Protein AF-W2CW27-F1 (afdb_monomer)

InterPro domains:
  IPR011766 Thiamine pyrophosphate enzyme, TPP-binding [PF02775] (2-107)
  IPR029061 Thiamin diphosphate-binding fold [SSF52518] (3-115)
  IPR051457 2-oxoacid:ferredoxin oxidoreductase [PTHR48084] (2-115)

Radius of gyration: 15.56 Å; Cα contacts (8 Å, |Δi|>4): 219; chains: 1; bounding box: 36×31×42 Å

Structure (mmCIF, N/CA/C/O backbone):
data_AF-W2CW27-F1
#
_entry.id   AF-W2CW27-F1
#
loop_
_atom_site.group_PDB
_atom_site.id
_atom_site.type_symbol
_atom_site.label_atom_id
_atom_site.label_alt_id
_atom_site.label_comp_id
_atom_site.label_asym_id
_atom_site.label_entity_id
_atom_site.label_seq_id
_atom_site.pdbx_PDB_ins_code
_atom_site.Cartn_x
_atom_site.Cartn_y
_atom_site.Cartn_z
_atom_site.occupancy
_atom_site.B_iso_or_equiv
_atom_site.auth_seq_id
_atom_site.auth_comp_id
_atom_site.auth_asym_id
_atom_site.auth_atom_id
_atom_site.pdbx_PDB_model_num
ATOM 1 N N . ALA A 1 1 ? -5.564 -13.398 -0.320 1.00 80.62 1 ALA A N 1
ATOM 2 C CA . ALA A 1 1 ? -6.995 -13.645 -0.020 1.00 80.62 1 ALA A CA 1
ATOM 3 C C . ALA A 1 1 ? -7.318 -13.245 1.422 1.00 80.62 1 ALA A C 1
ATOM 5 O O . ALA A 1 1 ? -8.282 -12.539 1.685 1.00 80.62 1 ALA A O 1
ATOM 6 N N . GLU A 1 2 ? -6.448 -13.632 2.342 1.00 95.06 2 GLU A N 1
ATOM 7 C CA . GLU A 1 2 ? -6.420 -13.390 3.781 1.00 95.06 2 GLU A CA 1
ATOM 8 C C . GLU A 1 2 ? -6.734 -11.937 4.158 1.00 95.06 2 GLU A C 1
ATOM 10 O O . GLU A 1 2 ? -7.651 -11.702 4.937 1.00 95.06 2 GLU A O 1
ATOM 15 N N . THR A 1 3 ? -6.039 -10.959 3.563 1.00 95.56 3 THR A N 1
ATOM 16 C CA . THR A 1 3 ? -6.260 -9.527 3.837 1.00 95.56 3 THR A CA 1
ATOM 17 C C . THR A 1 3 ? -7.682 -9.082 3.515 1.00 95.56 3 THR A C 1
ATOM 19 O O . THR A 1 3 ? -8.287 -8.372 4.309 1.00 95.56 3 THR A O 1
ATOM 22 N N . ILE A 1 4 ? -8.225 -9.512 2.372 1.00 96.31 4 ILE A N 1
ATOM 23 C CA . ILE A 1 4 ? -9.588 -9.163 1.951 1.00 96.31 4 ILE A CA 1
ATOM 24 C C . ILE A 1 4 ? -10.593 -9.800 2.910 1.00 96.31 4 ILE A C 1
ATOM 26 O O . ILE A 1 4 ? -11.513 -9.125 3.352 1.00 96.31 4 ILE A O 1
ATOM 30 N N . HIS A 1 5 ? -10.401 -11.065 3.289 1.00 97.12 5 HIS A N 1
ATOM 31 C CA . HIS A 1 5 ? -11.295 -11.732 4.236 1.00 97.12 5 HIS A CA 1
ATOM 32 C C . HIS A 1 5 ? -11.255 -11.097 5.631 1.00 97.12 5 HIS A C 1
ATOM 34 O O . HIS A 1 5 ? -12.312 -10.857 6.206 1.00 97.12 5 HIS A O 1
ATOM 40 N N . ALA A 1 6 ? -10.069 -10.793 6.163 1.00 97.44 6 ALA A N 1
ATOM 41 C CA . ALA A 1 6 ? -9.928 -10.127 7.458 1.00 97.44 6 ALA A CA 1
ATOM 42 C C . ALA A 1 6 ? -10.573 -8.731 7.445 1.00 97.44 6 ALA A C 1
ATOM 44 O O . ALA A 1 6 ? -11.370 -8.409 8.324 1.00 97.44 6 ALA A O 1
ATOM 45 N N . ALA A 1 7 ? -10.297 -7.945 6.401 1.00 97.25 7 ALA A N 1
ATOM 46 C CA . ALA A 1 7 ? -10.895 -6.629 6.217 1.00 97.25 7 ALA A CA 1
ATOM 47 C C . ALA A 1 7 ? -12.423 -6.700 6.080 1.00 97.25 7 ALA A C 1
ATOM 49 O O . ALA A 1 7 ? -13.128 -5.915 6.701 1.00 97.25 7 ALA A O 1
ATOM 50 N N . ASN A 1 8 ? -12.946 -7.669 5.325 1.00 97.50 8 ASN A N 1
ATOM 51 C CA . ASN A 1 8 ? -14.384 -7.832 5.116 1.00 97.50 8 ASN A CA 1
ATOM 52 C C . ASN A 1 8 ? -15.127 -8.319 6.370 1.00 97.50 8 ASN A C 1
ATOM 54 O O . ASN A 1 8 ? -16.281 -7.958 6.566 1.00 97.50 8 ASN A O 1
ATOM 58 N N . ARG A 1 9 ? -14.482 -9.115 7.235 1.00 97.69 9 ARG A N 1
ATOM 59 C CA . ARG A 1 9 ? -15.046 -9.495 8.546 1.00 97.69 9 ARG A CA 1
ATOM 60 C C . ARG A 1 9 ? -15.018 -8.357 9.568 1.00 97.69 9 ARG A C 1
ATOM 62 O O . ARG A 1 9 ? -15.625 -8.495 10.623 1.00 97.69 9 ARG A O 1
ATOM 69 N N . GLY A 1 10 ? -14.305 -7.270 9.281 1.00 97.38 10 GLY A N 1
ATOM 70 C CA . GLY A 1 10 ? -14.108 -6.181 10.227 1.00 97.38 10 GLY A CA 1
ATOM 71 C C . GLY A 1 10 ? -13.252 -6.584 11.417 1.00 97.38 10 GLY A C 1
ATOM 72 O O . GLY A 1 10 ? -13.522 -6.171 12.542 1.00 97.38 10 GLY A O 1
ATOM 73 N N . GLU A 1 11 ? -12.206 -7.380 11.176 1.00 97.88 11 GLU A N 1
ATOM 74 C CA . GLU A 1 11 ? -11.222 -7.676 12.215 1.00 97.88 11 GLU A CA 1
ATOM 75 C C . GLU A 1 11 ? -10.666 -6.359 12.764 1.00 97.88 11 GLU A C 1
ATOM 77 O O . GLU A 1 11 ? -10.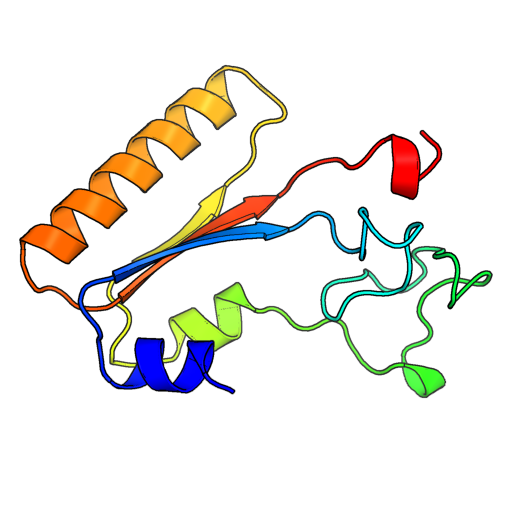265 -5.476 11.999 1.00 97.88 11 GLU A O 1
ATOM 82 N N . ASN A 1 12 ? -10.626 -6.212 14.086 1.00 98.06 12 ASN A N 1
ATOM 83 C CA . ASN A 1 12 ? -10.167 -4.994 14.756 1.00 98.06 12 ASN A CA 1
ATOM 84 C C . ASN A 1 12 ? -8.637 -4.883 14.730 1.00 98.06 12 ASN A C 1
ATOM 86 O O . ASN A 1 12 ? -7.984 -4.779 15.765 1.00 98.06 12 ASN A O 1
ATOM 90 N N . ILE A 1 13 ? -8.056 -4.924 13.534 1.00 98.00 13 ILE A N 1
ATOM 91 C CA . ILE A 1 13 ? -6.620 -4.907 13.271 1.00 98.00 13 ILE A CA 1
ATOM 92 C C . ILE A 1 13 ? -6.226 -3.671 12.465 1.00 98.00 13 ILE A C 1
ATOM 94 O O . ILE A 1 13 ? -7.026 -3.078 11.735 1.00 98.00 13 ILE A O 1
ATOM 98 N N . VAL A 1 14 ? -4.948 -3.315 12.575 1.00 98.56 14 VAL A N 1
ATOM 99 C CA . VAL A 1 14 ? -4.316 -2.281 11.756 1.00 98.56 14 VAL A CA 1
ATOM 100 C C . VAL A 1 14 ? -3.392 -2.940 10.746 1.00 98.56 14 VAL A C 1
ATOM 102 O O . VAL A 1 14 ? -2.471 -3.666 11.116 1.00 98.56 14 VAL A O 1
ATOM 105 N N . ILE A 1 15 ? -3.613 -2.651 9.469 1.00 98.31 15 ILE A N 1
ATOM 106 C CA . ILE A 1 15 ? -2.767 -3.102 8.368 1.00 98.31 15 ILE A CA 1
ATOM 107 C C . ILE A 1 15 ? -1.929 -1.918 7.897 1.00 98.31 15 ILE A C 1
ATOM 109 O O . ILE A 1 15 ? -2.457 -0.934 7.379 1.00 98.31 15 ILE A O 1
ATOM 113 N N . ILE A 1 16 ? -0.613 -2.021 8.066 1.00 98.25 16 ILE A N 1
ATOM 114 C CA . ILE A 1 16 ? 0.347 -1.042 7.552 1.00 98.25 16 ILE A CA 1
ATOM 115 C C . ILE A 1 16 ? 0.932 -1.612 6.264 1.00 98.25 16 ILE A C 1
ATOM 117 O O . ILE A 1 16 ? 1.752 -2.529 6.296 1.00 98.25 16 ILE A O 1
ATOM 121 N N . PHE A 1 17 ? 0.493 -1.085 5.125 1.00 97.69 17 PHE A N 1
ATOM 122 C CA . PHE A 1 17 ? 0.924 -1.565 3.819 1.00 97.69 17 PHE A CA 1
ATOM 123 C C . PHE A 1 17 ? 2.006 -0.651 3.244 1.00 97.69 17 PHE A C 1
ATOM 125 O O . PHE A 1 17 ? 1.714 0.426 2.734 1.00 97.69 17 PHE A O 1
ATOM 132 N N . VAL A 1 18 ? 3.267 -1.076 3.311 1.00 96.81 18 VAL A N 1
ATOM 133 C CA . VAL A 1 18 ? 4.376 -0.346 2.682 1.00 96.81 18 VAL A CA 1
ATOM 134 C C . VAL A 1 18 ? 4.405 -0.678 1.192 1.00 96.81 18 VAL A C 1
ATOM 136 O O . VAL A 1 18 ? 4.857 -1.752 0.796 1.00 96.81 1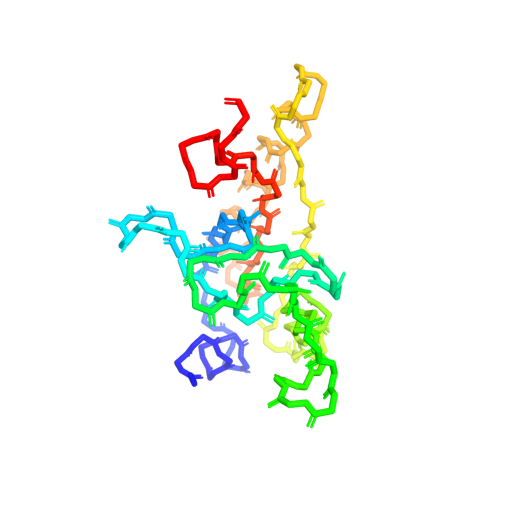8 VAL A O 1
ATOM 139 N N . ASN A 1 19 ? 3.912 0.241 0.364 1.00 96.75 19 ASN A N 1
ATOM 140 C CA . ASN A 1 19 ? 3.803 0.055 -1.077 1.00 96.75 19 ASN A CA 1
ATOM 141 C C . ASN A 1 19 ? 4.974 0.737 -1.795 1.00 96.75 19 ASN A C 1
ATOM 143 O O . ASN A 1 19 ? 4.982 1.950 -2.004 1.00 96.75 19 ASN A O 1
ATOM 147 N N . ASN A 1 20 ? 5.965 -0.060 -2.183 1.00 95.69 20 ASN A N 1
ATOM 148 C CA . ASN A 1 20 ? 7.094 0.358 -3.019 1.00 95.69 20 ASN A CA 1
ATOM 149 C C . ASN A 1 20 ? 6.993 -0.168 -4.462 1.00 95.69 20 ASN A C 1
ATOM 151 O O . ASN A 1 20 ? 7.971 -0.127 -5.204 1.00 95.69 20 ASN A O 1
ATOM 155 N N . ALA A 1 21 ? 5.822 -0.677 -4.855 1.00 96.69 21 ALA A N 1
ATOM 156 C CA . ALA A 1 21 ? 5.518 -1.139 -6.205 1.00 96.69 21 ALA A CA 1
ATOM 157 C C . ALA A 1 21 ? 6.402 -2.276 -6.765 1.00 96.69 21 ALA A C 1
ATOM 159 O O . ALA A 1 21 ? 6.300 -2.565 -7.955 1.00 96.69 21 ALA A O 1
ATOM 160 N N . ILE A 1 22 ? 7.226 -2.948 -5.951 1.00 97.06 22 ILE A N 1
ATOM 161 C CA . ILE A 1 22 ? 8.084 -4.078 -6.359 1.00 97.06 22 ILE A CA 1
ATOM 162 C C . ILE A 1 22 ? 8.298 -5.065 -5.204 1.00 97.06 22 ILE A C 1
ATOM 164 O O . ILE A 1 22 ? 8.093 -4.742 -4.037 1.00 97.06 22 ILE A O 1
ATOM 168 N N . TYR A 1 23 ? 8.807 -6.258 -5.494 1.00 95.94 23 TYR A N 1
ATOM 169 C CA . TYR A 1 23 ? 9.333 -7.143 -4.453 1.00 95.94 23 TYR A CA 1
ATOM 170 C C . TYR A 1 23 ? 10.792 -6.805 -4.136 1.00 95.94 23 TYR A C 1
ATOM 172 O O . TYR A 1 23 ? 11.730 -7.397 -4.666 1.00 95.94 23 TYR A O 1
ATOM 180 N N . GLY A 1 24 ? 10.987 -5.811 -3.265 1.00 94.06 24 GLY A N 1
ATOM 181 C CA . GLY A 1 24 ? 12.314 -5.266 -2.955 1.00 94.06 24 GLY A CA 1
ATOM 182 C C . GLY A 1 24 ? 13.304 -6.284 -2.372 1.00 94.06 24 GLY A C 1
ATOM 183 O O . GLY A 1 24 ? 14.460 -6.307 -2.779 1.00 94.06 24 GLY A O 1
ATOM 184 N N . MET A 1 25 ? 12.860 -7.162 -1.467 1.00 93.88 25 MET A N 1
ATOM 185 C CA . MET A 1 25 ? 13.748 -8.118 -0.780 1.00 93.88 25 MET A CA 1
ATOM 186 C C . MET A 1 25 ? 14.239 -9.265 -1.672 1.00 93.88 25 MET A C 1
ATOM 188 O O . MET A 1 25 ? 15.254 -9.880 -1.368 1.00 93.88 25 MET A O 1
ATOM 192 N N . THR A 1 26 ? 13.538 -9.555 -2.767 1.00 94.31 26 THR A N 1
ATOM 193 C CA . THR A 1 26 ? 13.869 -10.655 -3.682 1.00 94.31 26 THR A CA 1
ATOM 194 C C . THR A 1 26 ? 14.582 -10.178 -4.947 1.00 94.31 26 THR A C 1
ATOM 196 O O . THR A 1 26 ? 14.825 -10.982 -5.840 1.00 94.31 26 THR A O 1
ATOM 199 N N . GLY A 1 27 ? 14.955 -8.896 -5.029 1.00 91.75 27 GLY A N 1
ATOM 200 C CA . GLY A 1 27 ? 15.697 -8.339 -6.167 1.00 91.75 27 GLY A CA 1
ATOM 201 C C . GLY A 1 27 ? 14.868 -7.480 -7.126 1.00 91.75 27 GLY A C 1
ATOM 202 O O . GLY A 1 27 ? 15.306 -7.230 -8.245 1.00 91.75 27 GLY A O 1
ATOM 203 N N . GLY A 1 28 ? 13.691 -7.005 -6.711 1.00 95.06 28 GLY A N 1
ATOM 204 C CA . GLY A 1 28 ? 12.923 -6.006 -7.459 1.00 95.06 28 GLY A CA 1
ATOM 205 C C . GLY A 1 28 ? 12.067 -6.581 -8.584 1.00 95.06 28 GLY A C 1
ATOM 206 O O . GLY A 1 28 ? 11.973 -5.986 -9.656 1.00 95.06 28 GLY A O 1
ATOM 207 N N . GLN A 1 29 ? 11.450 -7.742 -8.364 1.00 96.56 29 GLN A N 1
ATOM 208 C CA . GLN A 1 29 ? 10.450 -8.308 -9.275 1.00 96.56 29 GLN A CA 1
ATOM 209 C C . GLN A 1 29 ? 9.158 -7.483 -9.288 1.00 96.56 29 GLN A C 1
ATOM 211 O O . GLN A 1 29 ? 8.888 -6.694 -8.376 1.00 96.56 29 GLN A O 1
ATOM 216 N N . MET A 1 30 ? 8.338 -7.714 -10.314 1.00 96.69 30 MET A N 1
ATOM 217 C CA . MET A 1 30 ? 7.019 -7.101 -10.446 1.00 96.69 30 MET A CA 1
ATOM 218 C C . MET A 1 30 ? 6.105 -7.486 -9.277 1.00 96.69 30 MET A C 1
ATOM 220 O O . MET A 1 30 ? 5.867 -8.662 -9.013 1.00 96.69 30 MET A O 1
ATOM 224 N N . ALA A 1 31 ? 5.547 -6.473 -8.623 1.00 97.44 31 ALA A N 1
ATOM 225 C CA . ALA A 1 31 ? 4.482 -6.596 -7.643 1.00 97.44 31 ALA A CA 1
ATOM 226 C C . ALA A 1 31 ? 3.104 -6.340 -8.293 1.00 97.44 31 ALA A C 1
ATOM 228 O O . ALA A 1 31 ? 3.005 -5.747 -9.374 1.00 97.44 31 ALA A O 1
ATOM 229 N N . PRO A 1 32 ? 1.995 -6.698 -7.621 1.00 96.25 32 PRO A N 1
ATOM 230 C CA . PRO A 1 32 ? 0.649 -6.394 -8.108 1.00 96.25 32 PRO A CA 1
ATOM 231 C C . PRO A 1 32 ? 0.379 -4.892 -8.273 1.00 96.25 32 PRO A C 1
ATOM 233 O O . PRO A 1 32 ? -0.475 -4.512 -9.069 1.00 96.25 32 PRO A O 1
ATOM 236 N N . THR A 1 33 ? 1.108 -4.041 -7.543 1.00 97.19 33 THR A N 1
ATOM 237 C CA . THR A 1 33 ? 1.006 -2.575 -7.584 1.00 97.19 33 THR A CA 1
ATOM 238 C C . THR A 1 33 ? 2.013 -1.910 -8.530 1.00 97.19 33 THR A C 1
ATOM 240 O O . THR A 1 33 ? 1.984 -0.687 -8.659 1.00 97.19 33 THR A O 1
ATOM 243 N N . THR A 1 34 ? 2.890 -2.673 -9.204 1.00 97.19 34 THR A N 1
ATOM 244 C CA . THR A 1 34 ? 3.846 -2.133 -10.190 1.00 97.19 34 THR A CA 1
ATOM 245 C C . THR A 1 34 ? 3.114 -1.330 -11.256 1.00 97.19 34 THR A C 1
ATOM 247 O O . THR A 1 34 ? 2.142 -1.817 -11.830 1.00 97.19 34 THR A O 1
ATOM 250 N N . LEU A 1 35 ? 3.579 -0.110 -11.528 1.00 96.50 35 LEU A N 1
ATOM 251 C CA . LEU A 1 35 ? 2.941 0.798 -12.480 1.00 96.50 35 LEU A CA 1
ATOM 252 C C . LEU A 1 35 ? 3.141 0.333 -13.928 1.00 96.50 35 LEU A C 1
ATOM 254 O O . LEU A 1 35 ? 4.125 -0.328 -14.254 1.00 96.50 35 LEU A O 1
ATOM 258 N N . ILE A 1 36 ? 2.211 0.706 -14.810 1.00 97.88 36 ILE A N 1
ATOM 259 C CA . ILE A 1 36 ? 2.329 0.455 -16.255 1.00 97.88 36 ILE A CA 1
ATOM 260 C C . ILE A 1 36 ? 3.623 1.096 -16.767 1.00 97.88 36 ILE A C 1
ATOM 262 O O . ILE A 1 36 ? 3.921 2.241 -16.427 1.00 97.88 36 ILE A O 1
ATOM 266 N N . GLY A 1 37 ? 4.398 0.345 -17.551 1.00 96.25 37 GLY A N 1
ATOM 267 C CA . GLY A 1 37 ? 5.679 0.802 -18.093 1.00 96.25 37 GLY A CA 1
ATOM 268 C C . GLY A 1 37 ? 6.843 0.843 -17.095 1.00 96.25 37 GLY A C 1
ATOM 269 O O . GLY A 1 37 ? 7.968 1.072 -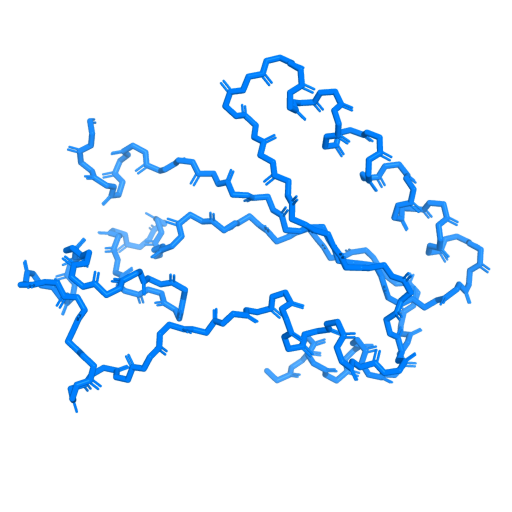17.519 1.00 96.25 37 GLY A O 1
ATOM 270 N N . MET A 1 38 ? 6.630 0.581 -15.798 1.00 94.62 38 MET A N 1
ATOM 271 C CA . MET A 1 38 ? 7.710 0.552 -14.802 1.00 94.62 38 MET A CA 1
ATOM 272 C C . MET A 1 38 ? 8.579 -0.707 -14.971 1.00 94.62 38 MET A C 1
ATOM 274 O O . MET A 1 38 ? 8.054 -1.812 -14.790 1.00 94.62 38 MET A O 1
ATOM 278 N N . PRO A 1 39 ? 9.884 -0.582 -15.292 1.00 93.94 39 PRO A N 1
ATOM 279 C CA . PRO A 1 39 ? 10.776 -1.730 -15.419 1.00 93.94 39 PRO A CA 1
ATOM 280 C C . PRO A 1 39 ? 11.013 -2.418 -14.075 1.00 93.94 39 PRO A C 1
ATOM 282 O O . PRO A 1 39 ? 11.171 -1.767 -13.044 1.00 93.94 39 PRO A O 1
ATOM 285 N N . THR A 1 40 ? 11.075 -3.747 -14.096 1.00 95.12 40 THR A N 1
ATOM 286 C CA . THR A 1 40 ? 11.388 -4.591 -12.931 1.00 95.12 40 THR A CA 1
ATOM 287 C C . THR A 1 40 ? 12.271 -5.764 -13.359 1.00 95.12 40 THR A C 1
ATOM 289 O O . THR A 1 40 ? 12.440 -6.007 -14.555 1.00 95.12 40 THR A O 1
ATOM 292 N N . ALA A 1 41 ? 12.822 -6.530 -12.413 1.00 94.62 41 ALA A N 1
ATOM 293 C CA . ALA A 1 41 ? 13.698 -7.665 -12.731 1.00 94.62 41 ALA A CA 1
ATOM 294 C C . ALA A 1 41 ? 13.020 -8.739 -13.609 1.00 94.62 41 ALA A C 1
ATOM 296 O O . ALA A 1 41 ? 13.676 -9.373 -14.429 1.00 94.62 41 ALA A O 1
ATOM 297 N N . THR A 1 42 ? 11.705 -8.926 -13.459 1.00 94.81 42 THR A N 1
ATOM 298 C CA . THR A 1 42 ? 10.903 -9.896 -14.228 1.00 94.81 42 THR A CA 1
ATOM 299 C C . THR A 1 42 ? 10.136 -9.267 -15.390 1.00 94.81 42 THR A C 1
ATOM 301 O O . THR A 1 42 ? 9.596 -9.991 -16.221 1.00 94.81 42 THR A O 1
ATOM 304 N N . CYS A 1 43 ? 10.072 -7.934 -15.459 1.00 94.56 43 CYS A N 1
ATOM 305 C CA . CYS A 1 43 ? 9.452 -7.184 -16.554 1.00 94.56 43 CYS A CA 1
ATOM 306 C C . CYS A 1 43 ? 10.426 -6.089 -17.019 1.00 94.56 43 CYS A C 1
ATOM 308 O O . CYS A 1 43 ? 10.234 -4.914 -16.691 1.00 94.56 43 CYS A O 1
ATOM 310 N N . PRO A 1 44 ? 11.506 -6.458 -17.737 1.00 93.62 44 PRO A N 1
ATOM 311 C CA . PRO A 1 44 ? 12.593 -5.534 -18.068 1.00 93.62 44 PRO A CA 1
ATOM 312 C C . PRO A 1 44 ? 12.165 -4.414 -19.024 1.00 93.62 44 PRO A C 1
ATOM 314 O O . PRO A 1 44 ? 12.739 -3.331 -18.986 1.00 93.62 44 PRO A O 1
ATOM 317 N N . TYR A 1 45 ? 11.130 -4.647 -19.834 1.00 95.25 45 TYR A N 1
ATOM 318 C CA . TYR A 1 45 ? 10.550 -3.657 -20.749 1.00 95.25 45 TYR A CA 1
ATOM 319 C C . TYR A 1 45 ? 9.389 -2.864 -20.126 1.00 95.25 45 TYR A C 1
ATOM 321 O O . TYR A 1 45 ? 8.685 -2.139 -20.822 1.00 95.25 45 TYR A O 1
ATOM 329 N N . GLY A 1 46 ? 9.189 -3.000 -18.813 1.00 95.12 46 GLY A N 1
ATOM 330 C CA . GLY A 1 46 ? 8.059 -2.422 -18.100 1.00 95.12 46 GLY A CA 1
ATOM 331 C C . GLY A 1 46 ? 6.865 -3.365 -17.997 1.00 95.12 46 GLY A C 1
ATOM 332 O O . GLY A 1 46 ? 6.784 -4.377 -18.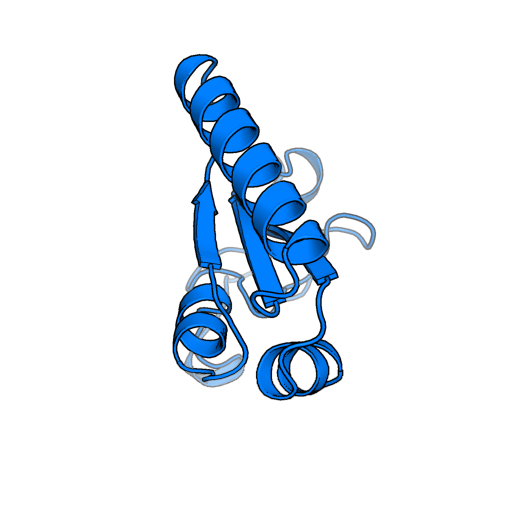691 1.00 95.12 46 GLY A O 1
ATOM 333 N N . ARG A 1 47 ? 5.929 -3.042 -17.098 1.00 97.31 47 ARG A N 1
ATOM 334 C CA . ARG A 1 47 ? 4.643 -3.743 -17.020 1.00 97.31 47 ARG A CA 1
ATOM 335 C C . ARG A 1 47 ? 3.817 -3.457 -18.272 1.00 97.31 47 ARG A C 1
ATOM 337 O O . ARG A 1 47 ? 3.402 -2.314 -18.480 1.00 97.31 47 ARG A O 1
ATOM 344 N N . ASP A 1 48 ? 3.522 -4.503 -19.029 1.00 97.25 48 ASP A N 1
ATOM 345 C CA . ASP A 1 48 ? 2.617 -4.476 -20.172 1.00 97.25 48 ASP A CA 1
ATOM 346 C C . ASP A 1 48 ? 1.223 -4.930 -19.720 1.00 97.25 48 ASP A C 1
ATOM 348 O O . ASP A 1 48 ? 1.064 -5.971 -19.087 1.00 97.25 48 ASP A O 1
ATOM 352 N N . VAL A 1 49 ? 0.190 -4.152 -20.029 1.00 97.12 49 VAL A N 1
ATOM 353 C CA . VAL A 1 49 ? -1.189 -4.475 -19.642 1.00 97.12 49 VAL A CA 1
ATOM 354 C C . VAL A 1 49 ? -1.701 -5.745 -20.323 1.00 97.12 49 VAL A C 1
ATOM 356 O O . VAL A 1 49 ? -2.411 -6.518 -19.680 1.00 97.12 49 VAL A O 1
ATOM 359 N N . ALA A 1 50 ? -1.353 -5.981 -21.588 1.00 96.88 50 ALA A N 1
ATOM 360 C CA . ALA A 1 50 ? -1.813 -7.146 -22.337 1.00 96.88 50 ALA A CA 1
ATOM 361 C C . ALA A 1 50 ? -1.205 -8.447 -21.792 1.00 96.88 50 ALA A C 1
ATOM 363 O O . ALA A 1 50 ? -1.871 -9.480 -21.782 1.00 96.88 50 ALA A O 1
ATOM 364 N N . LEU A 1 51 ? 0.036 -8.389 -21.298 1.00 96.31 51 LEU A N 1
ATOM 365 C CA . LEU A 1 51 ? 0.748 -9.555 -20.769 1.00 96.31 51 LEU A CA 1
ATOM 366 C C . LEU A 1 51 ? 0.589 -9.726 -19.252 1.00 96.31 51 LEU A C 1
ATOM 368 O O . LEU A 1 51 ? 0.514 -10.844 -18.748 1.00 96.31 51 LEU A O 1
ATOM 372 N N . ASN A 1 52 ? 0.592 -8.625 -18.503 1.00 96.25 52 ASN A N 1
ATOM 373 C CA . ASN A 1 52 ? 0.694 -8.623 -17.042 1.00 96.25 52 ASN A CA 1
ATOM 374 C C . ASN A 1 52 ? -0.584 -8.124 -16.346 1.00 96.25 52 ASN A C 1
ATOM 376 O O . ASN A 1 52 ? -0.681 -8.202 -15.119 1.00 96.25 52 ASN A O 1
ATOM 380 N N . GLY A 1 53 ? -1.553 -7.591 -17.096 1.00 96.44 53 GLY A N 1
ATOM 381 C CA . GLY A 1 53 ? -2.779 -6.987 -16.572 1.00 96.44 53 GLY A CA 1
ATOM 382 C C . GLY A 1 53 ? -2.575 -5.589 -15.979 1.00 96.44 53 GLY A C 1
ATOM 383 O O . GLY A 1 53 ? -1.464 -5.058 -15.921 1.00 96.44 53 GLY A O 1
ATOM 384 N N . TYR A 1 54 ? -3.643 -4.984 -15.459 1.00 97.50 54 TYR A N 1
ATOM 385 C CA . TYR A 1 54 ? -3.587 -3.658 -14.827 1.00 97.50 54 TYR A CA 1
ATOM 386 C C . TYR A 1 54 ? -3.054 -3.702 -13.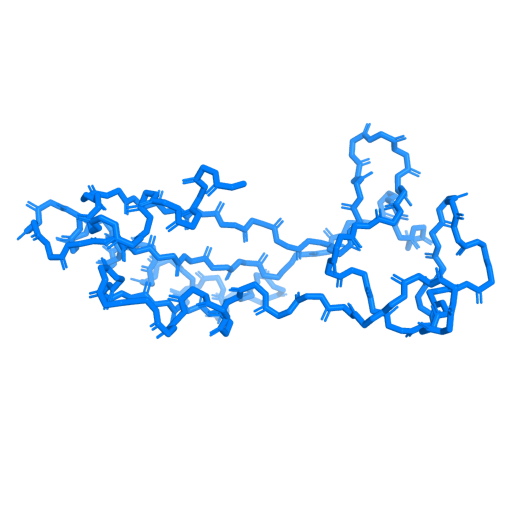382 1.00 97.50 54 TYR A C 1
ATOM 388 O O . TYR A 1 54 ? -3.316 -4.676 -12.674 1.00 97.50 54 TYR A O 1
ATOM 396 N N . PRO A 1 55 ? -2.346 -2.653 -12.914 1.00 97.25 55 PRO A N 1
ATOM 397 C CA . PRO A 1 55 ? -1.924 -2.550 -11.519 1.00 97.25 55 PRO A CA 1
ATOM 398 C C . PRO A 1 55 ? -3.126 -2.571 -10.571 1.00 97.25 55 PRO A C 1
ATOM 400 O O . PRO A 1 55 ? -4.117 -1.864 -10.787 1.00 97.25 55 PRO A O 1
ATOM 403 N N . LEU A 1 56 ? -3.029 -3.339 -9.488 1.00 96.25 56 LEU A N 1
ATOM 404 C CA . LEU A 1 56 ? -4.082 -3.406 -8.484 1.00 96.25 56 LEU A CA 1
ATOM 405 C C . LEU A 1 56 ? -4.045 -2.172 -7.583 1.00 96.25 56 LEU A C 1
ATOM 407 O O . LEU A 1 56 ? -3.063 -1.906 -6.893 1.00 96.25 56 LEU A O 1
ATOM 411 N N . LYS A 1 57 ? -5.162 -1.445 -7.532 1.00 95.19 57 LYS A N 1
ATOM 412 C CA . LYS A 1 57 ? -5.371 -0.334 -6.596 1.00 95.19 57 LYS A CA 1
ATOM 413 C C . LYS A 1 57 ? -5.851 -0.890 -5.255 1.00 95.19 57 LYS A C 1
ATOM 415 O O . LYS A 1 57 ? -7.035 -0.805 -4.942 1.00 95.19 57 LYS A O 1
ATOM 420 N N . ILE A 1 58 ? -4.939 -1.498 -4.493 1.00 95.88 58 ILE A N 1
ATOM 421 C CA . ILE A 1 58 ? -5.256 -2.234 -3.254 1.00 95.88 58 ILE A CA 1
ATOM 422 C C . ILE A 1 58 ? -6.090 -1.389 -2.281 1.00 95.88 58 ILE A C 1
ATOM 424 O O . ILE A 1 58 ? -7.112 -1.866 -1.797 1.00 95.88 58 ILE A O 1
ATOM 428 N N . GLY A 1 59 ? -5.721 -0.122 -2.059 1.00 95.25 59 GLY A N 1
ATOM 429 C CA . GLY A 1 59 ? -6.498 0.790 -1.214 1.00 95.25 59 GLY A CA 1
ATOM 430 C C . GLY A 1 59 ? -7.947 0.963 -1.686 1.00 95.25 59 GLY A C 1
ATOM 431 O O . GLY A 1 59 ? -8.863 0.866 -0.881 1.00 95.25 59 GLY A O 1
ATOM 432 N N . ASN A 1 60 ? -8.181 1.128 -2.991 1.00 96.19 60 ASN A N 1
ATOM 433 C CA . ASN A 1 60 ? -9.536 1.280 -3.531 1.00 96.19 60 ASN A CA 1
ATOM 434 C C . ASN A 1 60 ? -10.377 0.014 -3.353 1.00 96.19 60 ASN A C 1
ATOM 436 O O . ASN A 1 60 ? -11.569 0.119 -3.093 1.00 96.19 60 ASN A O 1
ATOM 440 N N . ILE A 1 61 ? -9.764 -1.164 -3.495 1.00 96.69 61 ILE A N 1
ATOM 441 C CA . ILE A 1 61 ? -10.445 -2.446 -3.277 1.00 96.69 61 ILE A CA 1
ATOM 442 C C . ILE A 1 61 ? -10.852 -2.567 -1.805 1.00 96.69 61 ILE A C 1
ATOM 444 O O . ILE A 1 61 ? -11.993 -2.897 -1.507 1.00 96.69 61 ILE A O 1
ATOM 448 N N . LEU A 1 62 ? -9.934 -2.267 -0.881 1.00 97.31 62 LEU A N 1
ATOM 449 C CA . LEU A 1 62 ? -10.201 -2.378 0.555 1.00 97.31 62 LEU A CA 1
ATOM 450 C C . LEU A 1 62 ? -11.221 -1.342 1.036 1.00 97.31 62 LEU A C 1
ATOM 452 O O . LEU A 1 62 ? -12.046 -1.672 1.875 1.00 97.31 62 LEU A O 1
ATOM 456 N N . ALA A 1 63 ? -11.217 -0.131 0.474 1.00 97.06 63 ALA A N 1
ATOM 457 C CA . ALA A 1 63 ? -12.160 0.932 0.828 1.00 97.06 63 ALA A CA 1
ATOM 458 C C . ALA A 1 63 ? -13.625 0.614 0.477 1.00 97.06 63 ALA A C 1
ATOM 460 O O . ALA A 1 63 ? -14.521 1.311 0.940 1.00 97.06 63 ALA A O 1
ATOM 461 N N . GLN A 1 64 ? -13.869 -0.400 -0.358 1.00 97.19 64 GLN A N 1
ATOM 462 C CA . GLN A 1 64 ? -15.213 -0.859 -0.716 1.00 97.19 64 GLN A CA 1
ATOM 463 C C . GLN A 1 64 ? -15.752 -1.942 0.229 1.00 97.19 64 GLN A C 1
ATOM 465 O O . GLN A 1 64 ? -16.891 -2.364 0.063 1.00 97.19 64 GLN A O 1
ATOM 470 N N . LEU A 1 65 ? -14.949 -2.430 1.178 1.00 97.69 65 LEU A N 1
ATOM 471 C CA . LEU A 1 65 ? -15.356 -3.492 2.095 1.00 97.69 65 LEU A CA 1
ATOM 472 C C . LEU A 1 65 ? -16.025 -2.897 3.336 1.00 97.69 65 LEU A C 1
ATOM 474 O O . LEU A 1 65 ? -15.404 -2.098 4.042 1.00 97.69 65 LEU A O 1
ATOM 478 N N . ASP A 1 66 ? -17.235 -3.360 3.654 1.00 97.62 66 ASP A N 1
ATOM 479 C CA . ASP A 1 66 ? -18.040 -2.860 4.781 1.00 97.62 66 ASP A CA 1
ATOM 480 C C . ASP A 1 66 ? -17.353 -3.025 6.150 1.00 97.62 66 ASP A C 1
ATOM 482 O O . ASP A 1 66 ? -17.589 -2.246 7.069 1.00 97.62 66 ASP A O 1
ATOM 486 N N . GLY A 1 67 ? -16.474 -4.023 6.297 1.00 97.31 67 GLY A N 1
ATOM 487 C CA . GLY A 1 67 ? -15.708 -4.248 7.528 1.00 97.31 67 GLY A CA 1
ATOM 488 C C . GLY A 1 67 ? -14.521 -3.292 7.727 1.00 97.31 67 GLY A C 1
ATOM 489 O O . GLY A 1 67 ? -13.882 -3.303 8.785 1.00 97.31 67 GLY A O 1
ATOM 490 N N . THR A 1 68 ? -14.201 -2.446 6.745 1.00 98.00 68 THR A N 1
ATOM 491 C CA . THR A 1 68 ? -13.147 -1.435 6.894 1.00 98.00 68 THR A CA 1
ATOM 492 C C . THR A 1 68 ? -13.707 -0.123 7.429 1.00 98.00 68 THR A C 1
ATOM 494 O O . THR A 1 68 ? -14.702 0.396 6.940 1.00 98.00 68 THR A O 1
ATOM 497 N N . CYS A 1 69 ? -13.038 0.456 8.426 1.00 98.00 69 CYS A N 1
ATOM 498 C CA . CYS A 1 69 ? -13.432 1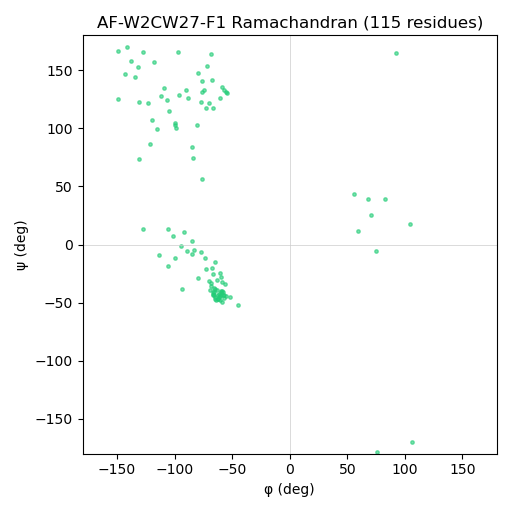.747 9.003 1.00 98.00 69 CYS A CA 1
ATOM 499 C C . CYS A 1 69 ? -12.519 2.904 8.596 1.00 98.00 69 CYS A C 1
ATOM 501 O O . CYS A 1 69 ? -12.880 4.074 8.728 1.00 98.00 69 CYS A O 1
ATOM 503 N N . LEU A 1 70 ? -11.315 2.592 8.120 1.00 98.38 70 LEU A N 1
ATOM 504 C CA . LEU A 1 70 ? -10.351 3.571 7.646 1.00 98.38 70 LEU A CA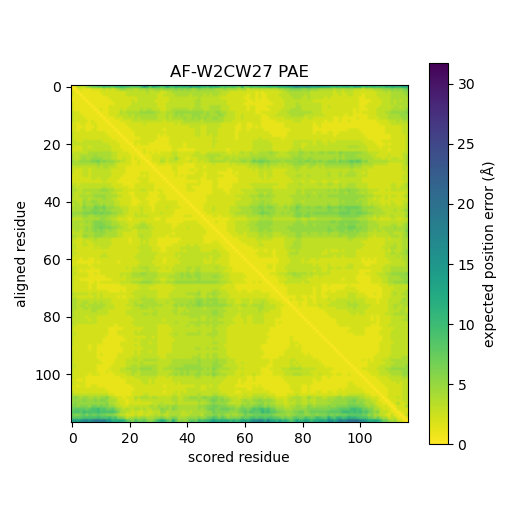 1
ATOM 505 C C . LEU A 1 70 ? -9.505 2.941 6.551 1.00 98.38 70 LEU A C 1
ATOM 507 O O . LEU A 1 70 ? -8.841 1.935 6.785 1.00 98.38 70 LEU A O 1
ATOM 511 N N . VAL A 1 71 ? -9.452 3.586 5.391 1.00 98.31 71 VAL A N 1
ATOM 512 C CA . VAL A 1 71 ? -8.471 3.283 4.350 1.00 98.31 71 VAL A CA 1
ATOM 513 C C . VAL A 1 71 ? -7.841 4.590 3.902 1.00 98.31 71 VAL A C 1
ATOM 515 O O . VAL A 1 71 ? -8.533 5.531 3.515 1.00 98.31 71 VAL A O 1
ATOM 518 N N . THR A 1 72 ? -6.520 4.688 4.005 1.00 98.12 72 THR A N 1
ATOM 519 C CA . THR A 1 72 ? -5.796 5.914 3.666 1.00 98.12 72 THR A CA 1
ATOM 520 C C . THR A 1 72 ? -4.461 5.610 3.007 1.00 98.12 72 THR A C 1
ATOM 522 O O . THR A 1 72 ? -3.810 4.626 3.348 1.00 98.12 72 THR A O 1
ATOM 525 N N . SER A 1 73 ? -4.051 6.485 2.088 1.00 97.62 73 SER A N 1
ATOM 526 C CA . SER A 1 73 ? -2.744 6.438 1.439 1.00 97.62 73 SER A CA 1
ATOM 527 C C . SER A 1 73 ? -1.911 7.631 1.891 1.00 97.62 73 SER A C 1
ATOM 529 O O . SER A 1 73 ? -2.369 8.777 1.883 1.00 97.62 73 SER A O 1
ATOM 531 N N . GLN A 1 74 ? -0.705 7.346 2.356 1.00 97.88 74 GLN A N 1
ATOM 532 C CA . GLN A 1 74 ? 0.218 8.286 2.968 1.00 97.88 74 GLN A CA 1
ATOM 533 C C . GLN A 1 74 ? 1.583 8.206 2.289 1.00 97.88 74 GLN A C 1
ATOM 535 O O . GLN A 1 74 ? 1.892 7.273 1.550 1.00 97.88 74 GLN A O 1
ATOM 540 N N . SER A 1 75 ? 2.425 9.199 2.552 1.00 96.25 75 SER A N 1
ATOM 541 C CA . SER A 1 75 ? 3.782 9.241 2.023 1.00 96.25 75 SER A CA 1
ATOM 542 C C . SER A 1 75 ? 4.760 9.708 3.095 1.00 96.25 75 SER A C 1
ATOM 544 O O . SER A 1 75 ? 4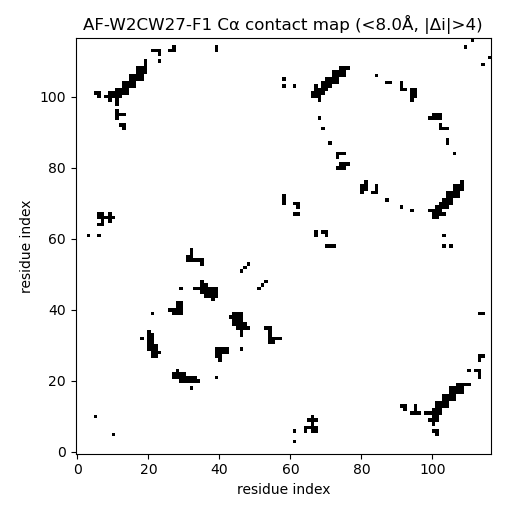.373 10.322 4.091 1.00 96.25 75 SER A O 1
ATOM 546 N N . VAL A 1 76 ? 6.033 9.372 2.920 1.00 95.25 76 VAL A N 1
ATOM 547 C CA . VAL A 1 76 ? 7.107 9.660 3.885 1.00 95.25 76 VAL A CA 1
ATOM 548 C C . VAL A 1 76 ? 8.303 10.375 3.248 1.00 95.25 76 VAL A C 1
ATOM 550 O O . VAL A 1 76 ? 9.341 10.512 3.883 1.00 95.25 76 VAL A O 1
ATOM 553 N N . GLN A 1 77 ? 8.153 10.897 2.026 1.00 95.00 77 GLN A N 1
ATOM 554 C CA . GLN A 1 77 ? 9.184 11.684 1.332 1.00 95.00 77 GLN A CA 1
ATOM 555 C C . GLN A 1 77 ? 9.487 13.052 1.957 1.00 95.00 77 GLN A C 1
ATOM 557 O O . GLN A 1 77 ? 10.541 13.618 1.684 1.00 95.00 77 GLN A O 1
ATOM 562 N N . THR A 1 78 ? 8.590 13.619 2.768 1.00 96.19 78 THR A N 1
ATOM 563 C CA . THR A 1 78 ? 8.826 14.925 3.412 1.00 96.19 78 THR A CA 1
ATOM 564 C C . THR A 1 78 ? 8.516 14.887 4.908 1.00 96.19 78 THR A C 1
ATOM 566 O O . THR A 1 78 ? 7.615 14.154 5.322 1.00 96.19 78 THR A O 1
ATOM 569 N N . PRO A 1 79 ? 9.153 15.736 5.741 1.00 97.62 79 PRO A N 1
ATOM 570 C CA . PRO A 1 79 ? 8.833 15.819 7.169 1.00 97.62 79 PRO A CA 1
ATOM 571 C C . PRO A 1 79 ? 7.353 16.125 7.449 1.00 97.62 79 PRO A C 1
ATOM 573 O O . PRO A 1 79 ? 6.783 15.643 8.428 1.00 97.62 79 PRO A O 1
ATOM 576 N N . ALA A 1 80 ? 6.708 16.920 6.588 1.00 97.88 80 ALA A N 1
ATOM 577 C CA . ALA A 1 80 ? 5.280 17.206 6.690 1.00 97.88 80 ALA A CA 1
ATOM 578 C C . ALA A 1 80 ? 4.426 15.960 6.419 1.00 97.88 80 ALA A C 1
ATOM 580 O O . ALA A 1 80 ? 3.476 15.702 7.160 1.00 97.88 80 ALA A O 1
ATOM 581 N N . ALA A 1 81 ? 4.780 15.176 5.399 1.00 97.50 81 ALA A N 1
ATOM 582 C CA . ALA A 1 81 ? 4.103 13.923 5.093 1.00 97.50 81 ALA A CA 1
ATOM 583 C C . ALA A 1 81 ? 4.314 12.887 6.211 1.00 97.50 81 ALA A C 1
ATOM 585 O O . ALA A 1 81 ? 3.338 12.314 6.680 1.00 97.50 81 ALA A O 1
ATOM 586 N N . VAL A 1 82 ? 5.523 12.773 6.775 1.00 97.62 82 VAL A N 1
ATOM 587 C CA . VAL A 1 82 ? 5.801 11.920 7.950 1.00 97.62 82 VAL A CA 1
ATOM 588 C C . VAL A 1 82 ? 4.887 12.259 9.134 1.00 97.62 82 VAL A C 1
ATOM 590 O O . VAL A 1 82 ? 4.324 11.359 9.761 1.00 97.62 82 VAL A O 1
ATOM 593 N N . ARG A 1 83 ? 4.676 13.550 9.433 1.00 98.25 83 ARG A N 1
ATOM 594 C CA . ARG A 1 83 ? 3.739 13.969 10.494 1.00 98.25 83 ARG A CA 1
ATOM 595 C C . ARG A 1 83 ? 2.292 13.567 10.189 1.00 98.25 83 ARG A C 1
ATOM 597 O O . ARG A 1 83 ? 1.589 13.138 11.104 1.00 98.25 83 ARG A O 1
ATOM 604 N N . LYS A 1 84 ? 1.852 13.673 8.928 1.00 98.12 84 LYS A N 1
ATOM 605 C CA . LYS A 1 84 ? 0.519 13.212 8.492 1.00 98.12 84 LYS A CA 1
ATOM 606 C C . LYS A 1 84 ? 0.384 11.694 8.641 1.00 98.12 84 LYS A C 1
ATOM 608 O O . LYS A 1 84 ? -0.560 11.245 9.287 1.00 98.12 84 LYS A O 1
ATOM 613 N N . THR A 1 85 ? 1.369 10.927 8.178 1.00 98.31 85 THR A N 1
ATOM 614 C CA . THR A 1 85 ? 1.418 9.464 8.321 1.00 98.31 85 THR A CA 1
ATOM 615 C C . THR A 1 85 ? 1.338 9.047 9.784 1.00 98.31 85 THR A C 1
ATOM 617 O O . THR A 1 85 ? 0.518 8.204 10.139 1.00 98.31 85 THR A O 1
ATOM 620 N N . LYS A 1 86 ? 2.105 9.699 10.670 1.00 98.38 86 LYS A N 1
ATOM 621 C CA . LYS A 1 86 ? 2.050 9.454 12.120 1.00 98.38 86 LYS A CA 1
ATOM 622 C C . LYS A 1 86 ? 0.648 9.684 12.694 1.00 98.38 86 LYS A C 1
ATOM 624 O O . LYS A 1 86 ? 0.188 8.879 13.502 1.00 98.38 86 LYS A O 1
ATOM 629 N N . LYS A 1 87 ? -0.037 10.760 12.284 1.00 98.56 87 LYS A N 1
ATOM 630 C CA . LYS A 1 87 ? -1.418 11.038 12.711 1.00 98.56 87 LYS A CA 1
ATOM 631 C C . LYS A 1 87 ? -2.375 9.931 12.257 1.00 98.56 87 LYS A C 1
ATOM 633 O O . LYS A 1 87 ? -3.194 9.485 13.053 1.00 98.56 87 LYS A O 1
ATOM 638 N N . MET A 1 88 ? -2.245 9.468 11.014 1.00 98.62 88 MET A N 1
ATOM 639 C CA . MET A 1 88 ? -3.108 8.413 10.476 1.00 98.62 88 MET A CA 1
ATOM 640 C C . MET A 1 88 ? -2.861 7.050 11.119 1.00 98.62 88 MET A C 1
ATOM 642 O O . MET A 1 88 ? -3.820 6.346 11.416 1.00 98.62 88 MET A O 1
ATOM 646 N N . LEU A 1 89 ? -1.603 6.701 11.400 1.00 98.62 89 LEU A N 1
ATOM 647 C CA . LEU A 1 89 ? -1.273 5.488 12.152 1.00 98.62 89 LEU A CA 1
ATOM 648 C C . LEU A 1 89 ? -1.893 5.522 13.550 1.00 98.62 89 LEU A C 1
ATOM 650 O O . LEU A 1 89 ? -2.492 4.541 13.975 1.00 98.62 89 LEU A O 1
ATOM 654 N N . ARG A 1 90 ? -1.808 6.665 14.243 1.00 98.69 90 ARG A N 1
ATOM 655 C CA . ARG A 1 90 ? -2.442 6.829 15.555 1.00 98.69 90 ARG A CA 1
ATOM 656 C C . ARG A 1 90 ? -3.955 6.598 15.482 1.00 98.69 90 ARG A C 1
ATOM 658 O O . ARG A 1 90 ? -4.467 5.798 16.254 1.00 98.69 90 ARG A O 1
ATOM 665 N N . LEU A 1 91 ? -4.633 7.235 14.524 1.00 98.75 91 LEU A N 1
ATOM 666 C CA . LEU A 1 91 ? -6.073 7.057 14.316 1.00 98.75 91 LEU A CA 1
ATOM 667 C C . LEU A 1 91 ? -6.439 5.595 14.012 1.00 98.75 91 LEU A C 1
ATOM 669 O O . LEU A 1 91 ? -7.436 5.095 14.523 1.00 98.75 91 LEU A O 1
ATOM 673 N N . ALA A 1 92 ? -5.632 4.897 13.209 1.00 98.62 92 ALA A N 1
ATOM 674 C CA . ALA A 1 92 ? -5.859 3.490 12.887 1.00 98.62 92 ALA A CA 1
ATOM 675 C C . ALA A 1 92 ? -5.815 2.596 14.140 1.00 98.62 92 ALA A C 1
ATOM 677 O O . ALA A 1 92 ? -6.701 1.764 14.336 1.00 98.62 92 ALA A O 1
ATOM 678 N N . PHE A 1 93 ? -4.824 2.795 15.016 1.00 98.75 93 PHE A N 1
ATOM 679 C CA . PHE A 1 93 ? -4.745 2.061 16.284 1.00 98.75 93 PHE A CA 1
ATOM 680 C C . PHE A 1 93 ? -5.882 2.432 17.241 1.00 98.75 93 PHE A C 1
ATOM 682 O O . PHE A 1 93 ? -6.472 1.540 17.846 1.00 98.75 93 PHE A O 1
ATOM 689 N N . GLU A 1 94 ? -6.244 3.714 17.334 1.00 98.75 94 GLU A N 1
ATOM 690 C CA . GLU A 1 94 ? -7.398 4.163 18.125 1.00 98.75 94 GLU A CA 1
ATOM 691 C C . GLU A 1 94 ? -8.705 3.506 17.640 1.00 98.75 94 GLU A C 1
ATOM 693 O O . GLU A 1 94 ? -9.513 3.068 18.456 1.00 98.75 94 GLU A O 1
ATOM 698 N N . ASN A 1 95 ? -8.900 3.362 16.324 1.00 98.50 95 ASN A N 1
ATOM 699 C CA . ASN A 1 95 ? -10.056 2.668 15.750 1.00 98.50 95 ASN A CA 1
ATOM 700 C C . ASN A 1 95 ? -10.079 1.167 16.075 1.00 98.50 95 ASN A C 1
ATOM 702 O O . ASN A 1 95 ? -11.134 0.646 16.436 1.00 98.50 95 ASN A O 1
ATOM 706 N N . SER A 1 96 ? -8.931 0.492 15.969 1.00 98.00 96 SER A N 1
ATOM 707 C CA . SER A 1 96 ? -8.784 -0.928 16.320 1.00 98.00 96 SER A CA 1
ATOM 708 C C . SER A 1 96 ? -9.105 -1.169 17.800 1.00 98.00 96 SER A C 1
ATOM 710 O O . SER A 1 96 ? -9.939 -2.016 18.115 1.00 98.00 96 SER A O 1
ATOM 712 N N . MET A 1 97 ? -8.547 -0.360 18.708 1.00 98.25 97 MET A N 1
ATOM 713 C CA . MET A 1 97 ? -8.839 -0.440 20.148 1.00 98.25 97 MET A CA 1
ATOM 714 C C . MET A 1 97 ? -10.307 -0.142 20.481 1.00 98.25 97 MET A C 1
ATOM 716 O O . MET A 1 97 ? -10.838 -0.678 21.449 1.00 98.25 97 MET A O 1
ATOM 720 N N . ALA A 1 98 ? -10.961 0.709 19.689 1.00 98.38 98 ALA A N 1
ATOM 721 C CA . ALA A 1 98 ? -12.371 1.052 19.843 1.00 98.38 98 ALA A CA 1
ATOM 722 C C . ALA A 1 98 ? -13.331 0.056 19.165 1.00 98.38 98 ALA A C 1
ATOM 724 O O . ALA A 1 98 ? -14.537 0.296 19.162 1.00 98.38 98 ALA A O 1
ATOM 725 N N . GLY A 1 99 ? -12.829 -1.031 18.571 1.00 98.06 99 GLY A N 1
ATOM 726 C CA . GLY A 1 99 ? -13.676 -2.061 17.975 1.00 98.06 99 GLY A CA 1
ATOM 727 C C . GLY A 1 99 ? -14.401 -1.630 16.695 1.00 98.06 99 GLY A C 1
ATOM 728 O O . GLY A 1 99 ? -15.479 -2.144 16.409 1.00 98.06 99 GLY A O 1
ATOM 729 N N . LYS A 1 100 ? -13.865 -0.651 15.953 1.00 98.06 100 LYS A N 1
ATOM 730 C CA . LYS A 1 100 ? -14.558 -0.046 14.799 1.00 98.06 100 LYS A CA 1
ATOM 731 C C . LYS A 1 100 ? -14.417 -0.828 13.491 1.00 98.06 100 LYS A C 1
ATOM 733 O O . LYS A 1 100 ? -15.007 -0.417 12.499 1.00 98.06 100 LYS A O 1
ATOM 738 N N . GLY A 1 101 ? -13.633 -1.901 13.466 1.00 97.44 101 GLY A N 1
ATOM 739 C CA . GLY A 1 101 ? -13.300 -2.665 12.266 1.00 97.44 101 GLY A CA 1
ATOM 740 C C . GLY A 1 101 ? -11.870 -2.434 11.780 1.00 97.44 101 GLY A C 1
ATOM 741 O O . GLY A 1 101 ? -11.038 -1.807 12.447 1.00 97.44 101 GLY A O 1
ATOM 742 N N . THR A 1 102 ? -11.569 -2.931 10.583 1.00 98.50 102 THR A N 1
ATOM 743 C CA . THR A 1 102 ? -10.202 -2.933 10.050 1.00 98.50 102 THR A CA 1
ATOM 744 C C . THR A 1 102 ? -9.776 -1.539 9.597 1.00 98.50 102 THR A C 1
ATOM 746 O O . THR A 1 102 ? -10.496 -0.856 8.866 1.00 98.50 102 THR A O 1
ATOM 749 N N . SER A 1 103 ? -8.575 -1.122 9.997 1.00 98.62 103 SER A N 1
ATOM 750 C CA . SER A 1 103 ? -7.931 0.096 9.493 1.00 98.62 103 SER A CA 1
ATOM 751 C C . SER A 1 103 ? -6.741 -0.251 8.603 1.00 98.62 103 SER A C 1
ATOM 753 O O . SER A 1 103 ? -5.902 -1.069 8.973 1.00 98.62 103 SER A O 1
ATOM 755 N N . VAL A 1 104 ? -6.629 0.405 7.451 1.00 98.50 104 VAL A N 1
ATOM 756 C CA . VAL A 1 104 ? -5.547 0.211 6.481 1.00 98.50 104 VAL A CA 1
ATOM 757 C C . VAL A 1 104 ? -4.846 1.540 6.229 1.00 98.50 104 VAL A C 1
ATOM 759 O O . VAL A 1 104 ? -5.457 2.516 5.786 1.00 98.50 104 VAL A O 1
ATOM 762 N N . VAL A 1 105 ? -3.543 1.570 6.492 1.00 98.50 105 VAL A N 1
ATOM 763 C CA . VAL A 1 105 ? -2.666 2.705 6.196 1.00 98.50 105 VAL A CA 1
ATOM 764 C C . VAL A 1 105 ? -1.652 2.248 5.157 1.00 98.50 105 VAL A C 1
ATOM 766 O O . VAL A 1 105 ? -0.666 1.583 5.477 1.00 98.50 105 VAL A O 1
ATOM 769 N N . GLU A 1 106 ? -1.907 2.588 3.898 1.00 98.31 106 GLU A N 1
ATOM 770 C CA . GLU A 1 106 ? -0.934 2.433 2.823 1.00 98.31 106 GLU A CA 1
ATOM 771 C C . GLU A 1 106 ? 0.110 3.548 2.928 1.00 98.31 106 GLU A C 1
ATOM 773 O O . GLU A 1 106 ? -0.226 4.724 3.056 1.00 98.31 106 GLU A O 1
ATOM 778 N N . VAL A 1 107 ? 1.386 3.183 2.871 1.00 98.00 107 VAL A N 1
ATOM 779 C CA . VAL A 1 107 ? 2.509 4.115 2.866 1.00 98.00 107 VAL A CA 1
ATOM 780 C C . VAL A 1 107 ? 3.277 3.913 1.572 1.00 98.00 107 VAL A C 1
ATOM 782 O O . VA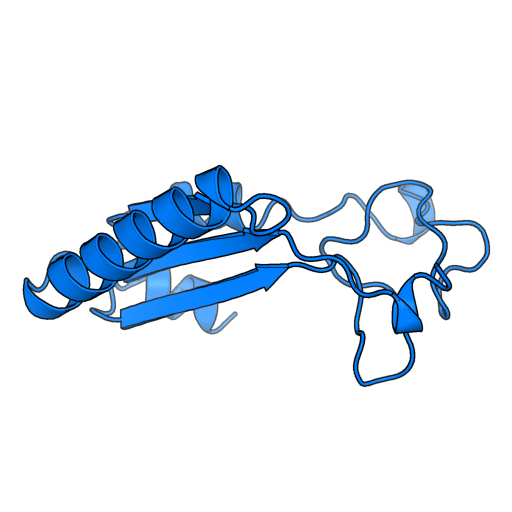L A 1 107 ? 3.984 2.916 1.413 1.00 98.00 107 VAL A O 1
ATOM 785 N N . VAL A 1 108 ? 3.150 4.865 0.652 1.00 95.44 108 VAL A N 1
ATOM 786 C CA . VAL A 1 108 ? 3.940 4.877 -0.579 1.00 95.44 108 VAL A CA 1
ATOM 787 C C . VAL A 1 108 ? 5.385 5.199 -0.215 1.00 95.44 108 VAL A C 1
ATOM 789 O O . VAL A 1 108 ? 5.663 6.240 0.394 1.00 95.44 108 VAL A O 1
ATOM 792 N N . SER A 1 109 ? 6.296 4.295 -0.575 1.00 92.81 109 SER A N 1
ATOM 793 C CA . SER A 1 109 ? 7.703 4.362 -0.179 1.00 92.81 109 SER A CA 1
ATOM 794 C C . SER A 1 109 ? 8.641 4.088 -1.349 1.00 92.81 109 SER A C 1
ATOM 796 O O . SER A 1 109 ? 8.375 3.235 -2.193 1.00 92.81 109 SER A O 1
ATOM 798 N N . THR A 1 110 ? 9.772 4.786 -1.368 1.00 91.94 110 THR A N 1
ATOM 799 C CA . THR A 1 110 ? 10.851 4.565 -2.334 1.00 91.94 110 THR A CA 1
ATOM 800 C C . THR A 1 110 ? 11.648 3.313 -1.964 1.00 91.94 110 THR A C 1
ATOM 802 O O . THR A 1 110 ? 11.942 3.078 -0.792 1.00 91.94 110 THR A O 1
ATOM 805 N N . CYS A 1 111 ? 12.056 2.525 -2.960 1.00 92.12 111 CYS A N 1
ATOM 806 C CA . CYS A 1 111 ? 13.005 1.424 -2.788 1.00 92.12 111 CYS A CA 1
ATOM 807 C C . CYS A 1 111 ? 14.221 1.651 -3.691 1.00 92.12 111 CYS A C 1
ATOM 809 O O . CYS A 1 111 ? 14.249 1.162 -4.814 1.00 92.12 111 CYS A O 1
ATOM 811 N N . SER A 1 112 ? 15.224 2.399 -3.218 1.00 89.62 112 SER A N 1
ATOM 812 C CA . SER A 1 112 ? 16.369 2.800 -4.054 1.00 89.62 112 SER A CA 1
ATOM 813 C C . SER A 1 112 ? 17.128 1.609 -4.640 1.00 89.62 112 SER A C 1
ATOM 815 O O . SER A 1 112 ? 17.448 1.606 -5.823 1.00 89.62 112 SER A O 1
ATOM 817 N N . SER A 1 113 ? 17.331 0.552 -3.847 1.00 87.81 113 SER A N 1
ATOM 818 C CA . SER A 1 113 ? 18.004 -0.670 -4.299 1.00 87.81 113 SER A CA 1
ATOM 819 C C . SER A 1 113 ? 17.249 -1.377 -5.426 1.00 87.81 113 SER A C 1
ATOM 821 O O . SER A 1 113 ? 17.845 -1.751 -6.432 1.00 87.81 113 SER A O 1
ATOM 823 N N . GLY A 1 114 ? 15.935 -1.554 -5.275 1.00 85.81 114 GLY A N 1
ATOM 824 C CA . GLY A 1 114 ? 15.121 -2.267 -6.254 1.00 85.81 114 GLY A CA 1
ATOM 825 C C . GLY A 1 114 ? 14.742 -1.424 -7.473 1.00 85.81 114 GLY A C 1
ATOM 826 O O . GLY A 1 114 ? 14.574 -1.972 -8.558 1.00 85.81 114 GLY A O 1
ATOM 827 N N . TRP A 1 115 ? 14.639 -0.102 -7.320 1.00 86.75 115 TRP A N 1
ATOM 828 C CA . TRP A 1 115 ? 14.385 0.830 -8.424 1.00 86.75 115 TRP A CA 1
ATOM 829 C C . TRP A 1 115 ? 15.667 1.249 -9.156 1.00 86.75 115 TRP A C 1
ATOM 831 O O . TRP A 1 115 ? 15.570 1.871 -10.209 1.00 86.75 115 TRP A O 1
ATOM 841 N N . LYS A 1 116 ? 16.847 0.881 -8.631 1.00 82.00 116 LYS A N 1
ATOM 842 C CA . LYS A 1 116 ? 18.170 1.258 -9.159 1.00 82.00 116 LYS A CA 1
ATOM 843 C C . LYS A 1 116 ? 18.337 2.782 -9.279 1.00 82.00 116 LYS A C 1
ATOM 845 O O . LYS A 1 116 ? 18.820 3.271 -10.299 1.00 82.00 116 LYS A O 1
ATOM 850 N N . LEU A 1 117 ? 17.885 3.496 -8.245 1.00 78.94 117 LEU A N 1
ATOM 851 C CA . LEU A 1 117 ? 18.049 4.946 -8.088 1.00 78.94 117 LEU A CA 1
ATOM 852 C C . LEU A 1 117 ? 19.406 5.302 -7.483 1.00 78.94 117 LEU A C 1
ATOM 854 O O . LEU A 1 117 ? 19.864 4.541 -6.599 1.00 78.94 117 LEU A O 1
#

pLDDT: mean 96.11, std 3.43, range [78.94, 98.75]

Mean predicted aligned error: 2.83 Å

Solvent-accessible surface area (backbone atoms only — not comparable to full-atom values): 6287 Å² total; per-residue (Å²): 110,66,68,61,52,43,29,49,71,23,41,52,41,66,46,78,41,78,44,52,40,40,37,55,92,83,64,8,32,72,35,67,50,28,49,78,57,47,62,23,72,77,28,74,86,15,40,43,53,93,82,69,46,75,55,53,58,61,65,66,60,51,63,71,29,86,16,39,66,40,65,48,83,35,40,62,92,42,76,70,36,38,54,50,37,52,52,51,53,50,52,28,50,54,34,18,77,67,65,59,12,12,16,39,42,35,32,49,44,89,45,48,82,43,71,70,104

Secondary structure (DSSP, 8-state):
-HHHHHHHHT-S-EEEEEE-SEEGGGTSEEPTTPPBT---SS-TT-B-HHHH-PPP-HHHHHTT-TTEEEEEEEE-SSHHHHHHHHHHHHHHHHHHHTT--EEEEEEE---HHHHT-

Nearest PDB structures (foldseek):
  6n2o-assembly1_D  TM=8.546E-01  e=2.870E-04  Magnetococcus marinus MC-1
  6cin-assembly3_E  TM=8.446E-01  e=1.179E-03  Moorella thermoacetica ATCC 39073
  5xtb-assembly1_F  TM=5.040E-01  e=7.326E+00  Homo sapiens

Foldseek 3Di:
DVVLVQQLVQQLDEAEAEDQQAPLVVQGHGDLQNAAQQAFPPRNRGDDCVVRNHRDPPLVSSVPRPSEDEGDEFEDPDPVRVVVLVVLVVVSNVCSVVSVGYYYYYYYDHRCRRSVD

Sequence (117 aa):
AETIHAANRGENIVIIFVNNAIYGMTGGQMAPTTLIGMPTATCPYGRDVALNGYPLKIGNILAQLDGTCLVTSQSVQTPAAVRKTKKMLRLAFENSMAGKGTSVVEVVSTCSSGWKL

Organism: NCBI:txid1411021